Protein AF-A0A2N3AJ46-F1 (afdb_monomer)

Secondary structure (DSSP, 8-state):
-PPPP----TT---------GGG--S-SSHHHHHHHHHHHHHHHHHH--------

Structure (mmCIF, N/CA/C/O backbone):
data_AF-A0A2N3AJ46-F1
#
_entry.id   AF-A0A2N3AJ46-F1
#
loop_
_a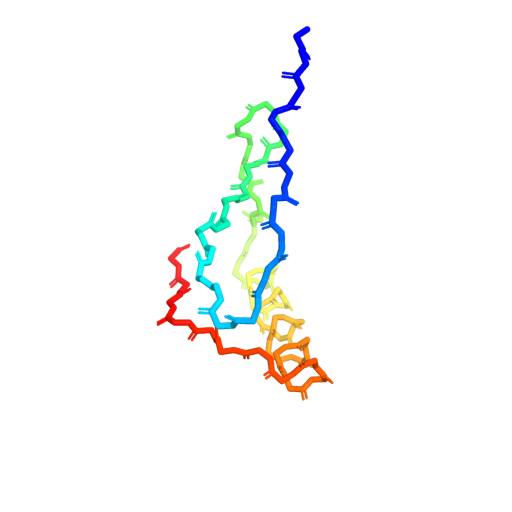tom_site.group_PDB
_atom_site.id
_atom_site.type_symbol
_atom_site.label_atom_id
_atom_site.label_alt_id
_atom_site.label_comp_id
_atom_site.label_asym_id
_atom_site.label_entity_id
_atom_site.label_seq_id
_atom_site.pdbx_PDB_ins_code
_atom_site.Cartn_x
_atom_site.Cartn_y
_atom_site.Cartn_z
_atom_site.occupancy
_atom_site.B_iso_or_equiv
_atom_site.auth_seq_id
_atom_site.auth_comp_id
_atom_site.auth_asym_id
_atom_site.auth_atom_id
_atom_site.pdbx_PDB_model_num
ATOM 1 N N . MET A 1 1 ? 20.442 4.594 13.782 1.00 66.88 1 MET A N 1
ATOM 2 C CA . MET A 1 1 ? 20.486 3.436 12.861 1.00 66.88 1 MET A CA 1
ATOM 3 C C . MET A 1 1 ? 20.388 3.941 11.434 1.00 66.88 1 MET A C 1
ATOM 5 O O . MET A 1 1 ? 19.480 4.714 11.147 1.00 66.88 1 MET A O 1
ATOM 9 N N . THR A 1 2 ? 21.308 3.528 10.565 1.00 80.31 2 THR A N 1
ATOM 10 C CA . THR A 1 2 ? 21.249 3.848 9.134 1.00 80.31 2 THR A CA 1
ATOM 11 C C . THR A 1 2 ? 20.145 3.024 8.489 1.00 80.31 2 THR A C 1
ATOM 13 O O . THR A 1 2 ? 20.113 1.804 8.632 1.00 80.31 2 THR A O 1
ATOM 16 N N . ARG A 1 3 ? 19.211 3.692 7.810 1.00 86.38 3 ARG A N 1
ATOM 17 C CA . ARG A 1 3 ? 18.200 3.004 7.006 1.00 86.38 3 ARG A CA 1
ATOM 18 C C . ARG A 1 3 ? 18.896 2.356 5.798 1.00 86.38 3 ARG A C 1
ATOM 20 O O . ARG A 1 3 ? 19.712 3.036 5.177 1.00 86.38 3 ARG A O 1
ATOM 27 N N . PRO A 1 4 ? 18.592 1.093 5.457 1.00 86.69 4 PRO A N 1
ATOM 28 C CA . PRO A 1 4 ? 19.099 0.471 4.237 1.00 86.69 4 PRO A CA 1
ATOM 29 C C . PRO A 1 4 ? 18.773 1.315 2.999 1.00 86.69 4 PRO A C 1
ATOM 31 O O . PRO A 1 4 ? 17.738 1.986 2.955 1.00 86.69 4 PRO A O 1
ATOM 34 N N . LEU A 1 5 ? 19.644 1.260 1.990 1.00 89.75 5 LEU A N 1
ATOM 35 C CA . LEU A 1 5 ? 19.399 1.885 0.692 1.00 89.75 5 LEU A CA 1
ATOM 36 C C . LEU A 1 5 ? 18.144 1.283 0.049 1.00 89.75 5 LEU A C 1
ATOM 38 O O . LEU A 1 5 ? 17.987 0.064 -0.011 1.00 89.75 5 LEU A O 1
ATOM 42 N N . ARG A 1 6 ? 17.260 2.147 -0.455 1.00 91.31 6 ARG A N 1
ATOM 43 C CA . ARG A 1 6 ? 16.132 1.745 -1.301 1.00 91.31 6 ARG A CA 1
ATOM 44 C C . ARG A 1 6 ? 16.654 1.632 -2.726 1.00 91.31 6 ARG A C 1
ATOM 46 O O . ARG A 1 6 ? 16.756 2.627 -3.428 1.00 91.31 6 ARG A O 1
ATOM 53 N N . ILE A 1 7 ? 17.108 0.439 -3.084 1.00 92.12 7 ILE A N 1
ATOM 54 C CA . ILE A 1 7 ? 17.687 0.178 -4.402 1.00 92.12 7 ILE A CA 1
ATOM 55 C C . ILE A 1 7 ? 16.553 0.144 -5.424 1.00 92.12 7 ILE A C 1
ATOM 57 O O . ILE A 1 7 ? 15.584 -0.580 -5.219 1.00 92.12 7 ILE A O 1
ATOM 61 N N . GLU A 1 8 ? 16.706 0.898 -6.512 1.00 93.06 8 GLU A N 1
ATOM 62 C CA . GLU A 1 8 ? 15.727 1.006 -7.593 1.00 93.06 8 GLU A CA 1
ATOM 63 C C . GLU A 1 8 ? 16.304 0.496 -8.919 1.00 93.06 8 GLU A C 1
ATOM 65 O O . GLU A 1 8 ? 17.385 0.909 -9.334 1.00 93.06 8 GLU A O 1
ATOM 70 N N . PHE A 1 9 ? 15.592 -0.413 -9.595 1.00 93.56 9 PHE A N 1
ATOM 71 C CA . PHE A 1 9 ? 15.957 -0.919 -10.922 1.00 93.56 9 PHE A CA 1
ATOM 72 C C . PHE A 1 9 ? 14.725 -1.381 -11.717 1.00 93.56 9 PHE A C 1
ATOM 74 O O . PHE A 1 9 ? 13.645 -1.610 -11.168 1.00 93.56 9 PHE A O 1
ATOM 81 N N . LYS A 1 10 ? 14.879 -1.509 -13.041 1.00 93.88 10 LYS A N 1
ATOM 82 C CA . LYS A 1 10 ? 13.785 -1.869 -13.956 1.00 93.88 10 LYS A CA 1
ATOM 83 C C . LYS A 1 10 ? 13.232 -3.262 -13.637 1.00 93.88 10 LYS A C 1
ATOM 85 O O . LYS A 1 10 ? 13.986 -4.227 -13.581 1.00 93.88 10 LYS A O 1
ATOM 90 N N . GLY A 1 11 ? 11.909 -3.359 -13.495 1.00 92.88 11 GLY A N 1
ATOM 91 C CA . GLY A 1 11 ? 11.210 -4.621 -13.220 1.00 92.88 11 GLY A CA 1
ATOM 92 C C . GLY A 1 11 ? 11.284 -5.088 -11.764 1.00 92.88 11 GLY A C 1
ATOM 93 O O . GLY A 1 11 ? 10.812 -6.179 -11.462 1.00 92.88 11 GLY A O 1
ATOM 94 N N . ALA A 1 12 ? 11.860 -4.288 -10.864 1.00 95.25 12 ALA A N 1
ATOM 95 C CA . ALA A 1 12 ? 11.867 -4.598 -9.444 1.00 95.25 12 ALA A CA 1
ATOM 96 C C . ALA A 1 12 ? 10.443 -4.637 -8.863 1.00 95.25 12 ALA A C 1
ATOM 98 O O . ALA A 1 12 ? 9.586 -3.829 -9.225 1.00 95.25 12 ALA A O 1
ATOM 99 N N . VAL A 1 13 ? 10.225 -5.556 -7.922 1.00 95.56 13 VAL A N 1
ATOM 100 C CA . VAL A 1 13 ? 8.977 -5.700 -7.165 1.00 95.56 13 VAL A CA 1
ATOM 101 C C . VAL A 1 13 ? 9.258 -5.359 -5.709 1.00 95.56 13 VAL A C 1
ATOM 103 O O . VAL A 1 13 ? 10.205 -5.879 -5.118 1.00 95.5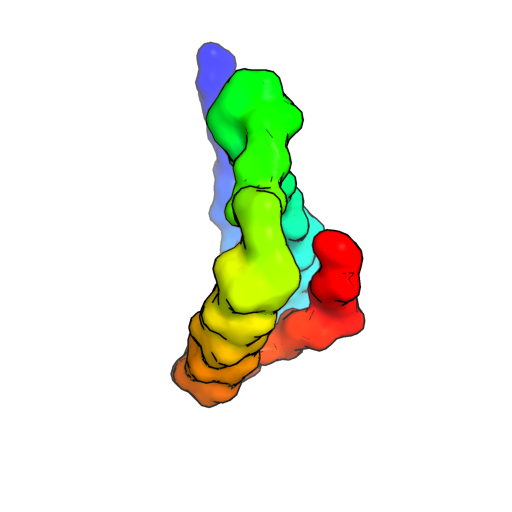6 13 VAL A O 1
ATOM 106 N N . TYR A 1 14 ? 8.423 -4.502 -5.125 1.00 94.19 14 TYR A N 1
ATOM 107 C CA . TYR A 1 14 ? 8.570 -4.056 -3.743 1.00 94.19 14 TYR A CA 1
ATOM 108 C C . TYR A 1 14 ? 7.337 -4.418 -2.929 1.00 94.19 14 TYR A C 1
ATOM 110 O O . TYR A 1 14 ? 6.208 -4.199 -3.364 1.00 94.19 14 TYR A O 1
ATOM 118 N N . HIS A 1 15 ? 7.566 -4.913 -1.715 1.00 94.00 15 HIS A N 1
ATOM 119 C CA . HIS A 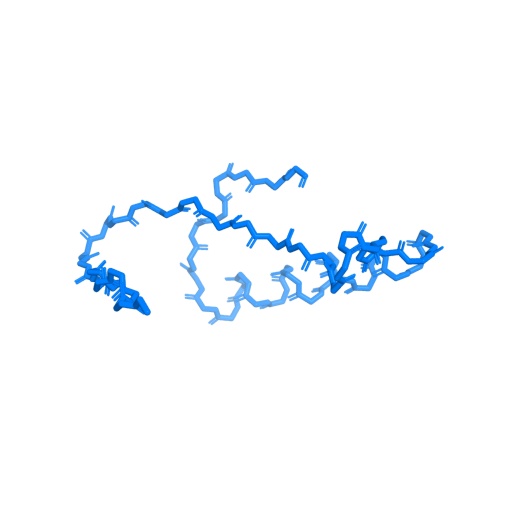1 15 ? 6.530 -5.011 -0.699 1.00 94.00 15 HIS A CA 1
ATOM 120 C C . HIS A 1 15 ? 6.559 -3.740 0.155 1.00 94.00 15 HIS A C 1
ATOM 122 O O . HIS A 1 15 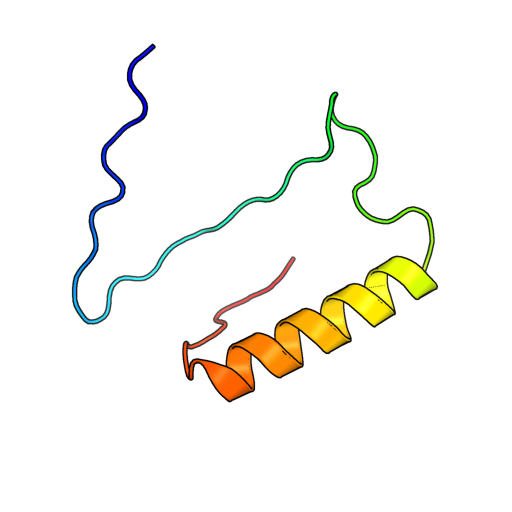? 7.570 -3.431 0.790 1.00 94.00 15 HIS A O 1
ATOM 128 N N . ILE A 1 16 ? 5.460 -2.989 0.137 1.00 92.88 16 ILE A N 1
ATOM 129 C CA . ILE A 1 16 ? 5.310 -1.734 0.875 1.00 92.88 16 ILE A CA 1
ATOM 130 C C . ILE A 1 16 ? 4.366 -1.985 2.043 1.00 92.88 16 ILE A C 1
ATOM 132 O O . ILE A 1 16 ? 3.273 -2.507 1.853 1.00 92.88 16 ILE A O 1
ATOM 136 N N . THR A 1 17 ? 4.772 -1.575 3.241 1.00 93.06 17 THR A N 1
ATOM 137 C CA . THR A 1 17 ? 3.927 -1.618 4.435 1.00 93.06 17 THR A CA 1
ATOM 138 C C . THR A 1 17 ? 3.665 -0.206 4.942 1.00 93.06 17 THR A C 1
ATOM 140 O O . THR A 1 17 ? 4.554 0.650 4.947 1.00 93.06 17 THR A O 1
ATOM 143 N N . SER A 1 18 ? 2.428 0.042 5.366 1.00 91.75 18 SER A N 1
ATOM 144 C CA . SER A 1 18 ? 2.034 1.257 6.075 1.00 91.75 18 SER A CA 1
ATOM 145 C C . SER A 1 18 ? 1.668 0.885 7.505 1.00 91.75 18 SER A C 1
ATOM 147 O O . SER A 1 18 ? 1.038 -0.144 7.741 1.00 91.75 18 SER A O 1
ATOM 149 N N . ARG A 1 19 ? 2.083 1.701 8.473 1.00 93.06 19 ARG A N 1
ATOM 150 C CA . ARG A 1 19 ? 1.766 1.496 9.887 1.00 93.06 19 ARG A CA 1
ATOM 151 C C . ARG A 1 19 ? 1.361 2.827 10.490 1.00 93.06 19 ARG A C 1
ATOM 153 O O . ARG A 1 19 ? 2.080 3.812 10.323 1.00 93.06 19 ARG A O 1
ATOM 160 N N . GLY A 1 20 ? 0.247 2.835 11.215 1.00 95.00 20 GLY A N 1
ATOM 161 C CA . GLY A 1 20 ? -0.178 4.015 11.952 1.00 95.00 20 GLY A CA 1
ATOM 162 C C . GLY A 1 20 ? 0.853 4.395 13.006 1.00 95.00 20 GLY A C 1
ATOM 163 O O . GLY A 1 20 ? 1.584 3.545 13.538 1.00 95.00 20 GLY A O 1
ATOM 164 N N . ASN A 1 21 ? 0.920 5.689 13.307 1.00 95.50 21 ASN A N 1
ATOM 165 C CA . ASN A 1 21 ? 1.747 6.174 14.400 1.00 95.50 21 ASN A CA 1
ATOM 166 C C . ASN A 1 21 ? 1.373 5.427 15.688 1.00 95.50 21 ASN A C 1
ATOM 168 O O . ASN A 1 21 ? 0.200 5.171 15.928 1.00 95.50 21 ASN A O 1
ATOM 172 N N . ALA A 1 22 ? 2.359 5.013 16.483 1.00 95.56 22 ALA A N 1
ATOM 173 C CA . ALA A 1 22 ? 2.126 4.210 17.687 1.00 95.56 22 ALA A CA 1
ATOM 174 C C . ALA A 1 22 ? 1.216 2.969 17.480 1.00 95.56 22 ALA A C 1
ATOM 176 O O . ALA A 1 22 ? 0.538 2.541 18.409 1.00 95.56 22 ALA A O 1
ATOM 177 N N . GLN A 1 23 ? 1.227 2.358 16.285 1.00 93.69 23 GLN A N 1
ATOM 178 C CA . GLN A 1 23 ? 0.364 1.220 15.909 1.00 93.69 23 GLN A CA 1
ATOM 179 C C . GLN A 1 23 ? -1.139 1.523 15.898 1.00 93.69 23 GLN A C 1
ATOM 181 O O . GLN A 1 23 ? -1.955 0.605 15.943 1.00 93.69 23 GLN A O 1
ATOM 186 N N . GLN A 1 24 ? -1.507 2.798 15.843 1.00 96.88 24 GLN A N 1
ATOM 187 C CA . GLN A 1 24 ? -2.898 3.202 15.713 1.00 96.88 24 GLN A CA 1
ATOM 188 C C . GLN A 1 24 ? -3.489 2.714 14.385 1.00 96.88 24 GLN A C 1
ATOM 190 O O . GLN A 1 24 ? -2.764 2.407 13.431 1.00 96.88 24 GLN A O 1
ATOM 195 N N . ALA A 1 25 ? -4.819 2.657 14.330 1.00 95.69 25 ALA A N 1
ATOM 196 C CA . ALA A 1 25 ? -5.534 2.379 13.096 1.00 95.69 25 ALA A CA 1
ATOM 197 C C . ALA A 1 25 ? -5.169 3.425 12.028 1.00 95.69 25 ALA A C 1
ATOM 199 O O . ALA A 1 25 ? -5.074 4.617 12.318 1.00 95.69 25 ALA A O 1
ATOM 200 N N . ILE A 1 26 ? -4.934 2.960 10.799 1.00 94.94 26 ILE A N 1
ATOM 201 C CA . ILE A 1 26 ? -4.666 3.827 9.639 1.00 94.94 26 ILE A CA 1
ATOM 202 C C . ILE A 1 26 ? -5.950 4.270 8.926 1.00 94.94 26 ILE A C 1
ATOM 204 O O . ILE A 1 26 ? -5.914 5.240 8.178 1.00 94.94 26 ILE A O 1
ATOM 208 N N . PHE A 1 27 ? -7.062 3.582 9.187 1.00 96.44 27 PHE A N 1
ATOM 209 C CA . PHE A 1 27 ? -8.411 3.928 8.743 1.00 96.44 27 PHE A CA 1
ATOM 210 C C . PHE A 1 27 ? -9.290 4.017 9.988 1.00 96.44 27 PHE A C 1
ATOM 212 O O . PHE A 1 27 ? -9.269 3.085 10.799 1.00 96.44 27 PHE A O 1
ATOM 219 N N . LEU A 1 28 ? -9.995 5.133 10.179 1.00 95.81 28 LEU A N 1
ATOM 220 C CA . LEU A 1 28 ? -10.839 5.333 11.361 1.00 95.81 28 LEU A CA 1
ATOM 221 C C . LEU A 1 28 ? -12.267 4.840 11.115 1.00 95.81 28 LEU A C 1
ATOM 223 O O . LEU A 1 28 ? -12.940 4.421 12.055 1.00 95.81 28 LEU A O 1
ATOM 227 N N . ASP A 1 29 ? -12.695 4.842 9.854 1.00 97.19 29 ASP A N 1
ATOM 228 C CA . ASP A 1 29 ? -13.972 4.307 9.403 1.00 97.19 29 ASP A CA 1
ATOM 229 C C . ASP A 1 29 ? -13.894 3.741 7.966 1.00 97.19 29 ASP A C 1
ATOM 231 O O . ASP A 1 29 ? -12.849 3.736 7.307 1.00 97.19 29 ASP A O 1
ATOM 235 N N . GLU A 1 30 ? -15.019 3.216 7.475 1.00 97.56 30 GLU A N 1
ATOM 236 C CA . GLU A 1 30 ? -15.133 2.667 6.116 1.00 97.56 30 GLU A CA 1
ATOM 237 C C . GLU A 1 30 ? -14.994 3.739 5.024 1.00 97.56 30 GLU A C 1
ATOM 239 O O . GLU A 1 30 ? -14.584 3.439 3.893 1.00 97.56 30 GLU A O 1
ATOM 244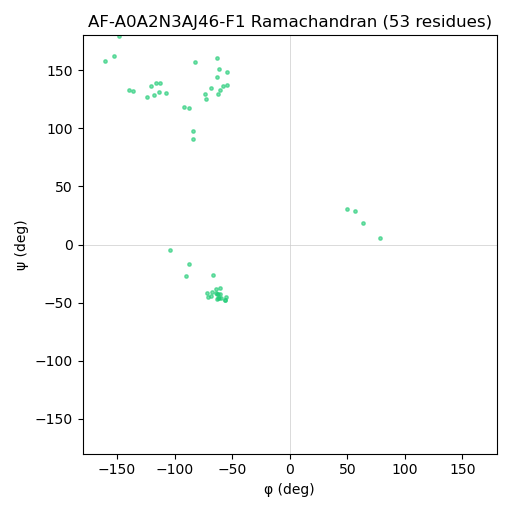 N N . LYS A 1 31 ? -15.326 4.994 5.343 1.00 98.00 31 LYS A N 1
ATOM 245 C CA . LYS A 1 31 ? -15.234 6.106 4.402 1.00 98.00 31 LYS A CA 1
ATOM 246 C C . LYS A 1 31 ? -13.769 6.453 4.148 1.00 98.00 31 LYS A C 1
ATOM 248 O O . LYS A 1 31 ? -13.384 6.563 2.985 1.00 98.00 31 LYS A O 1
ATOM 253 N N . ASP A 1 32 ? -12.954 6.533 5.196 1.00 97.38 32 ASP A N 1
ATOM 254 C CA . ASP A 1 32 ? -11.506 6.736 5.105 1.00 97.38 32 ASP A CA 1
ATOM 255 C C . ASP A 1 32 ? -10.851 5.666 4.227 1.00 97.38 32 ASP A C 1
ATOM 257 O O . ASP A 1 32 ? -10.032 5.967 3.354 1.00 97.38 32 ASP A O 1
ATOM 261 N N . PHE A 1 33 ? -11.239 4.404 4.431 1.00 96.25 33 PHE A N 1
ATOM 262 C CA . PHE A 1 33 ? -10.748 3.290 3.627 1.00 96.25 33 PHE A CA 1
ATOM 263 C C . PHE A 1 33 ? -11.131 3.436 2.148 1.00 96.25 33 PHE A C 1
ATOM 265 O O . PHE A 1 33 ? -10.289 3.282 1.258 1.00 96.25 33 PHE A O 1
ATOM 272 N N . THR A 1 34 ? -12.387 3.787 1.874 1.00 98.00 34 THR A N 1
ATOM 273 C CA . THR A 1 34 ? -12.887 3.979 0.505 1.00 98.00 34 THR A CA 1
ATOM 274 C C . THR A 1 34 ? -12.189 5.150 -0.193 1.00 98.00 34 THR A C 1
ATOM 276 O O . THR A 1 34 ? -11.787 5.035 -1.357 1.00 98.00 34 THR A O 1
ATOM 279 N N . ASP A 1 35 ? -11.974 6.258 0.519 1.00 98.00 35 ASP A N 1
ATOM 280 C CA . ASP A 1 35 ? -11.249 7.423 0.009 1.00 98.00 35 ASP A CA 1
ATOM 281 C C . ASP A 1 35 ? -9.788 7.071 -0.304 1.00 98.00 35 ASP A C 1
ATOM 283 O O . ASP A 1 35 ? -9.269 7.428 -1.369 1.00 98.00 35 ASP A O 1
ATOM 287 N N . PHE A 1 36 ? -9.132 6.301 0.569 1.00 97.06 36 PHE A N 1
ATOM 288 C CA . PHE A 1 36 ? -7.783 5.799 0.319 1.00 97.06 36 PHE A CA 1
ATOM 289 C C . PHE A 1 36 ? -7.716 4.924 -0.936 1.00 97.06 36 PHE A C 1
ATOM 291 O O . PHE A 1 36 ? -6.832 5.128 -1.773 1.00 97.06 36 PHE A O 1
ATOM 298 N N . LEU A 1 37 ? -8.652 3.986 -1.113 1.00 96.94 37 LEU A N 1
ATOM 299 C CA . LEU A 1 37 ? -8.698 3.145 -2.312 1.00 96.94 37 LEU A CA 1
ATOM 300 C C . LEU A 1 37 ? -8.886 3.974 -3.589 1.00 96.94 37 LEU A C 1
ATOM 302 O O . LEU A 1 37 ? -8.255 3.679 -4.609 1.00 96.94 37 LEU A O 1
ATOM 306 N N . SER A 1 38 ? -9.691 5.038 -3.534 1.00 98.06 38 SER A N 1
ATOM 307 C CA . SER A 1 38 ? -9.862 5.975 -4.651 1.00 98.06 38 SER A CA 1
ATOM 308 C C . SER A 1 38 ? -8.541 6.659 -5.025 1.00 98.06 38 SER A C 1
ATOM 310 O O . SER A 1 38 ? -8.147 6.682 -6.200 1.00 98.06 38 SER A O 1
ATOM 312 N N . VAL A 1 39 ? -7.795 7.138 -4.023 1.00 97.94 39 VAL A N 1
ATOM 313 C CA . VAL A 1 39 ? -6.464 7.731 -4.220 1.00 97.94 39 VAL A CA 1
ATOM 314 C C . VAL A 1 39 ? -5.481 6.700 -4.773 1.00 97.94 39 VAL A C 1
ATOM 316 O O . VAL A 1 39 ? -4.806 6.986 -5.763 1.00 97.94 39 VAL A O 1
ATOM 319 N N . LEU A 1 40 ? -5.428 5.494 -4.200 1.00 97.38 40 LEU A N 1
ATOM 320 C CA . LEU A 1 40 ? -4.553 4.416 -4.663 1.00 97.38 40 LEU A CA 1
ATOM 321 C C . LEU A 1 40 ? -4.813 4.093 -6.140 1.00 97.38 40 LEU A C 1
ATOM 323 O O . LEU A 1 40 ? -3.876 4.066 -6.938 1.00 97.38 40 LEU A O 1
ATOM 327 N N . CYS A 1 41 ? -6.080 3.942 -6.529 1.00 97.31 41 CYS A N 1
ATOM 328 C CA . CYS A 1 41 ? -6.469 3.706 -7.919 1.00 97.31 41 CYS A CA 1
ATOM 329 C C . CYS A 1 41 ? -6.047 4.852 -8.849 1.00 97.31 41 CYS A C 1
ATOM 331 O O . CYS A 1 41 ? -5.554 4.605 -9.952 1.00 97.31 41 CYS A O 1
ATOM 333 N N . SER A 1 42 ? -6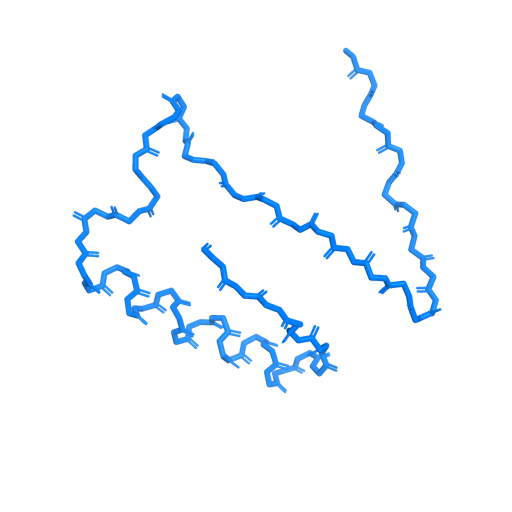.228 6.103 -8.421 1.00 98.38 42 SER A N 1
ATOM 334 C CA . SER A 1 42 ? -5.814 7.285 -9.188 1.00 98.38 42 SER A CA 1
ATOM 335 C C . SER A 1 42 ? -4.296 7.321 -9.405 1.00 98.38 42 SER A C 1
AT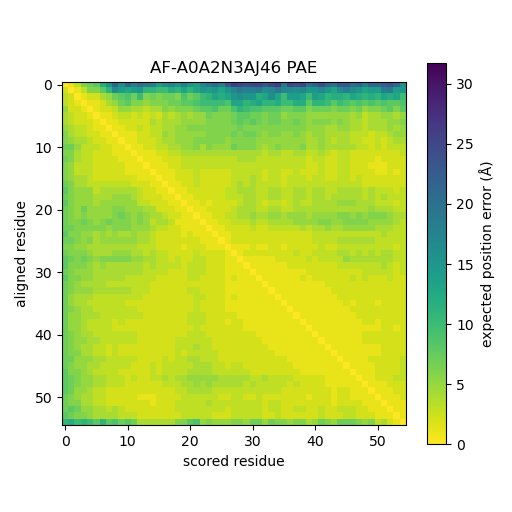OM 337 O O . SER A 1 42 ? -3.820 7.563 -10.515 1.00 98.38 42 SER A O 1
ATOM 339 N N . VAL A 1 43 ? -3.524 6.997 -8.368 1.00 98.06 43 VAL A N 1
ATOM 340 C CA . VAL A 1 43 ? -2.057 6.971 -8.396 1.00 98.06 43 VAL A CA 1
ATOM 341 C C . VAL A 1 43 ? -1.541 5.830 -9.282 1.00 98.06 43 VAL A C 1
ATOM 343 O O . VAL A 1 43 ? -0.683 6.073 -10.131 1.00 98.06 43 VAL A O 1
ATOM 346 N N . VAL A 1 44 ? -2.105 4.622 -9.176 1.00 97.75 44 VAL A N 1
ATOM 347 C CA . VAL A 1 44 ? -1.783 3.496 -10.076 1.00 97.75 44 VAL A CA 1
ATOM 348 C C . VAL A 1 44 ? -2.016 3.893 -11.536 1.00 97.75 44 VAL A C 1
ATOM 350 O O . VAL A 1 44 ? -1.130 3.713 -12.370 1.00 97.75 44 VAL A O 1
ATOM 353 N N . LYS A 1 45 ? -3.167 4.507 -11.845 1.00 97.62 45 LYS A N 1
ATOM 354 C CA . LYS A 1 45 ? -3.485 4.980 -13.204 1.00 97.62 45 LYS A CA 1
ATOM 355 C C . LYS A 1 45 ? -2.537 6.078 -13.683 1.00 97.62 45 LYS A C 1
ATOM 357 O O . LYS A 1 45 ? -2.172 6.094 -14.850 1.00 97.62 45 LYS A O 1
ATOM 362 N N . ARG A 1 46 ? -2.134 6.995 -12.803 1.00 98.38 46 ARG A N 1
ATOM 363 C CA . ARG A 1 46 ? -1.258 8.122 -13.153 1.00 98.38 46 ARG A CA 1
ATOM 364 C C . ARG A 1 46 ? 0.181 7.690 -13.429 1.00 98.38 46 ARG A C 1
ATOM 366 O O . ARG A 1 46 ? 0.806 8.215 -14.347 1.00 98.38 46 ARG A O 1
ATOM 373 N N . TYR A 1 47 ? 0.713 6.781 -12.616 1.00 96.81 47 TYR A N 1
ATOM 374 C CA . TYR A 1 47 ? 2.130 6.404 -12.645 1.00 96.81 47 TYR A CA 1
ATOM 375 C C . TYR A 1 47 ? 2.397 5.049 -13.306 1.00 96.81 47 TYR A C 1
ATOM 377 O O . TYR A 1 47 ? 3.556 4.700 -13.504 1.00 96.81 47 TYR A O 1
ATOM 385 N N . HIS A 1 48 ? 1.348 4.317 -13.687 1.00 95.19 48 HIS A N 1
ATOM 386 C CA . HIS A 1 48 ? 1.418 3.092 -14.485 1.00 95.19 48 HIS A CA 1
ATOM 387 C C . HIS A 1 48 ? 2.298 1.981 -13.883 1.00 95.19 48 HIS A C 1
ATOM 389 O O . HIS A 1 48 ? 2.861 1.167 -14.615 1.00 95.19 48 HIS A O 1
ATOM 395 N N . PHE A 1 49 ? 2.423 1.920 -12.553 1.00 94.56 49 PHE A N 1
ATOM 396 C CA . PHE A 1 49 ? 3.017 0.755 -11.896 1.00 94.56 49 PHE A CA 1
ATOM 397 C C . PHE A 1 49 ? 1.978 -0.357 -11.732 1.00 94.5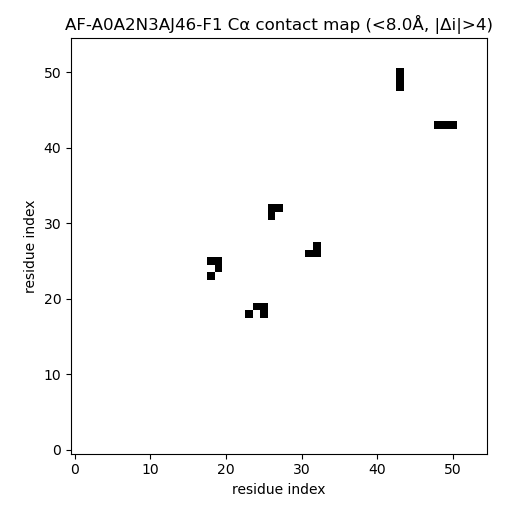6 49 PHE A C 1
ATOM 399 O O . PHE A 1 49 ? 0.772 -0.113 -11.700 1.00 94.56 49 PHE A O 1
ATOM 406 N N . ILE A 1 50 ? 2.455 -1.593 -11.605 1.00 96.44 50 ILE A N 1
ATOM 407 C CA . ILE A 1 50 ? 1.600 -2.762 -11.402 1.00 96.44 50 ILE A CA 1
ATOM 408 C C . ILE A 1 50 ? 1.360 -2.932 -9.901 1.00 96.44 50 ILE A C 1
ATOM 410 O O . ILE A 1 50 ? 2.296 -3.168 -9.136 1.00 96.44 50 ILE A O 1
ATOM 414 N N . LEU A 1 51 ? 0.099 -2.828 -9.477 1.00 96.50 51 LEU A N 1
ATOM 415 C CA . LEU A 1 51 ? -0.316 -3.198 -8.127 1.00 96.50 51 LEU A CA 1
ATOM 416 C C . LEU A 1 51 ? -0.586 -4.707 -8.093 1.00 96.50 51 LEU A C 1
ATOM 418 O O . LEU A 1 51 ? -1.650 -5.155 -8.507 1.00 96.50 51 LEU A O 1
ATOM 422 N N . HIS A 1 52 ? 0.391 -5.489 -7.631 1.00 96.00 52 HIS A N 1
ATOM 423 C CA . HIS A 1 52 ? 0.263 -6.950 -7.565 1.00 96.00 52 HIS A CA 1
ATOM 424 C C . HIS A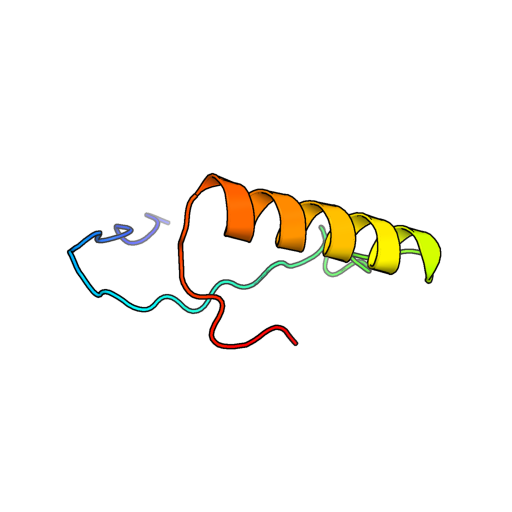 1 52 ? -0.783 -7.414 -6.544 1.00 96.00 52 HIS A C 1
ATOM 426 O O . HIS A 1 52 ? -1.516 -8.361 -6.808 1.00 96.00 52 HIS A O 1
ATOM 432 N N . ALA A 1 53 ? -0.831 -6.761 -5.381 1.00 95.75 53 ALA A N 1
ATOM 433 C CA . ALA A 1 53 ? -1.777 -7.044 -4.310 1.00 95.75 53 ALA A CA 1
ATOM 434 C C . ALA A 1 53 ? -1.878 -5.842 -3.359 1.00 95.75 53 ALA A C 1
ATOM 436 O O . ALA A 1 53 ? -0.950 -5.034 -3.267 1.00 95.75 53 ALA A O 1
ATOM 437 N N . TYR A 1 54 ? -2.992 -5.761 -2.637 1.00 94.31 54 TYR A N 1
ATOM 438 C CA . TYR A 1 54 ? -3.210 -4.861 -1.509 1.00 94.31 54 TYR A CA 1
ATOM 439 C C . TYR A 1 54 ? -3.982 -5.635 -0.430 1.00 94.31 54 TYR A C 1
ATOM 441 O O . TYR A 1 54 ? -4.946 -6.325 -0.770 1.00 94.31 54 TYR A O 1
ATOM 449 N N . CYS A 1 55 ? -3.525 -5.548 0.822 1.00 87.88 55 CYS A N 1
ATOM 450 C CA . CYS A 1 55 ? -4.056 -6.266 1.985 1.00 87.88 55 CYS A CA 1
ATOM 451 C C . CYS A 1 55 ? -4.304 -5.303 3.145 1.00 87.88 55 CYS A C 1
ATOM 453 O O . CYS A 1 55 ? -3.532 -4.321 3.257 1.00 87.88 55 CYS A O 1
#

pLDDT: mean 94.31, std 5.06, range [66.88, 98.38]

Mean predicted aligned error: 3.69 Å

Sequence (55 aa):
MTRPLRIEFKGAVYHITSRGNAQQAIFLDEKDFTDFLSVLCSVVKRYHFILHAYC

Solvent-accessible surface area (backbone atoms only — not comparable to full-atom values): 3950 Å² total; per-residue (Å²): 134,86,77,78,83,85,84,84,60,93,89,68,85,80,92,84,84,86,77,30,74,97,74,41,77,83,50,94,50,72,63,52,47,52,53,49,51,52,50,51,51,51,50,38,68,73,69,68,58,85,80,88,77,88,133

Foldseek 3Di:
DDDDDPDDDPPDDDDDDDADDVNDDPAPDPVSVVVVVVVVVVVCVVVVDDDPDDD

Radius of gyration: 14.16 Å; Cα contacts (8 Å, |Δi|>4): 10; chains: 1; bounding box: 36×15×32 Å